Protein AF-A0A354M9E1-F1 (afdb_monomer)

Solven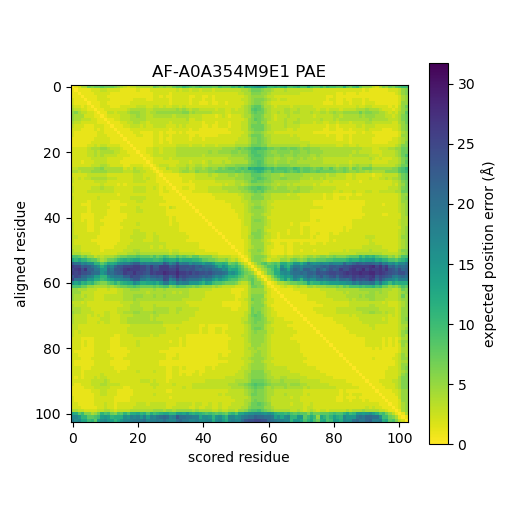t-accessible surface area (backbone atoms only — not comparable to full-atom values): 6029 Å² total; per-residue (Å²): 96,33,38,38,38,34,38,91,37,77,88,74,16,32,75,42,43,22,43,72,89,68,47,80,44,96,74,49,67,84,57,76,68,32,66,65,53,50,51,45,30,51,54,43,15,52,59,54,37,67,21,50,49,80,62,97,69,96,56,76,80,41,75,40,68,68,54,40,62,69,46,40,66,60,44,50,57,41,51,53,49,47,53,52,51,51,60,74,67,56,85,74,59,55,48,82,47,78,68,61,80,85,132

Foldseek 3Di:
DKEWEADLDAPQFGTWIADPVGDTDPDDPLQVVDPLNVVLRVVLNVQSNVQWDDDPPDDDIDGNPVSCVVCVVVSVVSVVVNVVVCVVSCPPPYDYHYPDDDD

Radius of gyration: 14.75 Å; Cα contacts (8 Å, |Δi|>4): 134; chains: 1; bounding box: 37×30×42 Å

Secondary structure (DSSP, 8-state):
-EEEEE---TTT-SEEEE-TTS-B-S--HHHHT-HHHHHHHHHHHHHHHTTEE--SSS---EE-HHHHHHHHHHHHHHHHHHHHHHHHH--SSEEEEE-S---

pLDDT: mean 92.42, std 9.47, range [57.59, 98.56]

Nearest PDB structures (foldseek):
  7m5f-assembly1_A  TM=6.790E-01  e=5.363E-02  Serratia marcescens

Structure (mmCIF, N/CA/C/O backbone):
data_AF-A0A354M9E1-F1
#
_entry.id   AF-A0A354M9E1-F1
#
loop_
_atom_site.group_PDB
_atom_site.id
_atom_site.type_symbol
_atom_site.label_atom_id
_atom_site.label_alt_id
_atom_site.label_comp_id
_atom_site.label_asym_id
_atom_site.label_entity_id
_atom_site.label_seq_id
_atom_site.pdbx_PDB_ins_code
_atom_site.Cartn_x
_atom_site.Cartn_y
_atom_site.Cartn_z
_atom_site.occupancy
_atom_site.B_iso_or_equiv
_atom_site.auth_seq_id
_atom_site.auth_comp_id
_atom_site.auth_asym_id
_atom_site.auth_atom_id
_atom_site.pdbx_PDB_model_num
ATOM 1 N N . MET A 1 1 ? 18.682 -4.281 -6.317 1.00 91.44 1 MET A N 1
ATOM 2 C CA . MET A 1 1 ? 17.270 -4.650 -6.599 1.00 91.44 1 MET A CA 1
ATOM 3 C C . MET A 1 1 ? 16.417 -4.066 -5.492 1.00 91.44 1 MET A C 1
ATOM 5 O O . MET A 1 1 ? 16.776 -4.253 -4.336 1.00 91.44 1 MET A O 1
ATOM 9 N N . TYR A 1 2 ? 15.339 -3.359 -5.821 1.00 97.50 2 TYR A N 1
ATOM 10 C CA . TYR A 1 2 ? 14.467 -2.754 -4.813 1.00 97.50 2 TYR A CA 1
ATOM 11 C C . TYR A 1 2 ? 13.515 -3.790 -4.196 1.00 97.50 2 TYR A C 1
ATOM 13 O O . TYR A 1 2 ? 13.208 -4.821 -4.793 1.00 97.50 2 TYR A O 1
ATOM 21 N N . THR A 1 3 ? 13.033 -3.518 -2.987 1.00 98.19 3 THR A N 1
ATOM 22 C CA . THR A 1 3 ? 11.969 -4.287 -2.335 1.00 98.19 3 THR A CA 1
ATOM 23 C C . THR A 1 3 ? 10.800 -3.366 -2.031 1.00 98.19 3 THR A C 1
ATOM 25 O O . THR A 1 3 ? 10.951 -2.406 -1.279 1.00 98.19 3 THR A O 1
ATOM 28 N N . ILE A 1 4 ? 9.624 -3.699 -2.550 1.00 97.88 4 ILE A N 1
ATOM 29 C CA . ILE A 1 4 ? 8.368 -3.055 -2.181 1.00 97.88 4 ILE A CA 1
ATOM 30 C C . ILE A 1 4 ? 7.731 -3.871 -1.065 1.00 97.88 4 ILE A C 1
ATOM 32 O O . ILE A 1 4 ? 7.428 -5.050 -1.243 1.00 97.88 4 ILE A O 1
ATOM 36 N N . LYS A 1 5 ? 7.549 -3.263 0.104 1.00 97.44 5 LYS A N 1
ATOM 37 C CA . LYS A 1 5 ? 6.833 -3.869 1.226 1.00 97.44 5 LYS A CA 1
ATOM 38 C C . LYS A 1 5 ? 5.433 -3.280 1.298 1.00 97.44 5 LYS A C 1
ATOM 40 O O . LYS A 1 5 ? 5.302 -2.061 1.318 1.00 97.44 5 LYS A O 1
ATOM 45 N N . LEU A 1 6 ? 4.425 -4.146 1.368 1.00 97.44 6 LEU A N 1
ATOM 46 C CA . LEU A 1 6 ? 3.043 -3.756 1.643 1.00 97.44 6 LEU A CA 1
ATOM 47 C C . LEU A 1 6 ? 2.749 -3.976 3.125 1.00 97.44 6 LEU A C 1
ATOM 49 O O . LEU A 1 6 ? 2.870 -5.103 3.610 1.00 97.44 6 LEU A O 1
ATOM 53 N N . MET A 1 7 ? 2.427 -2.908 3.851 1.00 95.31 7 MET A N 1
ATOM 54 C CA . MET A 1 7 ? 2.206 -2.916 5.303 1.00 95.31 7 MET A CA 1
ATOM 55 C C . MET A 1 7 ? 1.094 -1.930 5.649 1.00 95.31 7 MET A C 1
ATOM 57 O O . MET A 1 7 ? 1.074 -0.846 5.091 1.00 95.31 7 MET A O 1
ATOM 61 N N . ASN A 1 8 ? 0.197 -2.252 6.580 1.00 90.88 8 ASN A N 1
ATOM 62 C CA . ASN A 1 8 ? -0.736 -1.239 7.074 1.00 90.88 8 ASN A CA 1
ATOM 63 C C . ASN A 1 8 ? 0.050 -0.159 7.821 1.00 90.88 8 ASN A C 1
ATOM 65 O O . ASN A 1 8 ? 0.754 -0.468 8.785 1.00 90.88 8 ASN A O 1
ATOM 69 N N . GLU A 1 9 ? -0.049 1.085 7.366 1.00 89.81 9 GLU A N 1
ATOM 70 C CA . GLU A 1 9 ? 0.745 2.184 7.897 1.00 89.81 9 GLU A CA 1
ATOM 71 C C . GLU A 1 9 ? -0.073 3.472 7.933 1.00 89.81 9 GLU A C 1
ATOM 73 O O . GLU A 1 9 ? -0.814 3.777 6.997 1.00 89.81 9 GLU A O 1
ATOM 78 N N . PHE A 1 10 ? 0.033 4.166 9.065 1.00 89.38 10 PHE A N 1
ATOM 79 C CA . PHE A 1 10 ? -0.699 5.386 9.356 1.00 89.38 10 PHE A CA 1
ATOM 80 C C . PHE A 1 10 ? 0.037 6.602 8.774 1.00 89.38 10 PHE A C 1
ATOM 82 O O . PHE A 1 10 ? 1.187 6.829 9.131 1.00 89.38 10 PHE A O 1
ATOM 89 N N . LEU A 1 11 ? -0.648 7.435 7.981 1.00 90.31 11 LEU A N 1
ATOM 90 C CA . LEU A 1 11 ? -0.159 8.637 7.268 1.00 90.31 11 LEU A CA 1
ATOM 91 C C . LEU A 1 11 ? 0.532 8.421 5.919 1.00 90.31 11 LEU A C 1
ATOM 93 O O . LEU A 1 11 ? 0.404 9.300 5.061 1.00 90.31 11 LEU A O 1
ATOM 97 N N . HIS A 1 12 ? 1.282 7.339 5.702 1.00 92.19 12 HIS A N 1
ATOM 98 C CA . HIS A 1 12 ? 2.037 7.154 4.451 1.00 92.19 12 HIS A CA 1
ATOM 99 C C . HIS A 1 12 ? 1.403 6.140 3.496 1.00 92.19 12 HIS A C 1
ATOM 101 O O . HIS A 1 12 ? 1.688 6.167 2.293 1.00 92.19 12 HIS A O 1
ATOM 107 N N . GLY A 1 13 ? 0.493 5.308 4.000 1.00 95.44 13 GLY A N 1
ATOM 108 C CA . GLY A 1 13 ? -0.171 4.278 3.215 1.00 95.44 13 GLY A CA 1
ATOM 109 C C . GLY A 1 13 ? 0.686 3.026 3.023 1.00 95.44 13 GLY A C 1
ATOM 110 O O . GLY A 1 13 ? 1.793 2.911 3.563 1.00 95.44 13 GLY A O 1
ATOM 111 N N . PRO A 1 14 ? 0.159 2.035 2.286 1.00 96.81 14 PRO A N 1
ATOM 112 C CA . PRO A 1 14 ? 0.724 0.699 2.321 1.00 96.81 14 PRO A CA 1
ATOM 113 C C . PRO A 1 14 ? 2.019 0.487 1.541 1.00 96.81 14 PRO A C 1
ATOM 115 O O . PRO A 1 14 ? 2.701 -0.498 1.817 1.00 96.81 14 PRO A O 1
ATOM 118 N N . ILE A 1 15 ? 2.377 1.340 0.579 1.00 97.56 15 ILE A N 1
ATOM 119 C CA . ILE A 1 15 ? 3.507 1.091 -0.327 1.00 97.56 15 ILE A CA 1
ATOM 120 C C . ILE A 1 15 ? 4.813 1.665 0.239 1.00 97.56 15 ILE A C 1
ATOM 122 O O . ILE A 1 15 ? 5.019 2.876 0.263 1.00 97.56 15 ILE A O 1
ATOM 126 N N . TRP A 1 16 ? 5.749 0.787 0.611 1.00 97.12 16 TRP A N 1
ATOM 127 C CA . TRP A 1 16 ? 7.080 1.176 1.088 1.00 97.12 16 TRP A CA 1
ATOM 128 C C . TRP A 1 16 ? 8.192 0.644 0.190 1.00 97.12 16 TRP A C 1
ATOM 130 O O . TRP A 1 16 ? 8.356 -0.567 0.050 1.00 97.12 16 TRP A O 1
ATOM 140 N N . VAL A 1 17 ? 9.008 1.543 -0.364 1.00 97.56 17 VAL A N 1
ATOM 141 C CA . VAL A 1 17 ? 10.131 1.186 -1.242 1.00 97.56 17 VAL A CA 1
ATOM 142 C C . VAL A 1 17 ? 11.443 1.176 -0.462 1.00 97.56 17 VAL A C 1
ATOM 144 O O . VAL A 1 17 ? 11.822 2.171 0.156 1.00 97.56 17 VAL A O 1
ATOM 147 N N . TYR A 1 18 ? 12.157 0.055 -0.526 1.00 97.62 18 TYR A N 1
ATOM 148 C CA . TYR A 1 18 ? 13.485 -0.138 0.050 1.00 97.62 18 TYR A CA 1
ATOM 149 C C . TYR A 1 18 ? 14.500 -0.428 -1.051 1.00 97.62 18 TYR A C 1
ATOM 151 O O . TYR A 1 18 ? 14.187 -1.160 -1.991 1.00 97.62 18 TYR A O 1
ATOM 159 N N . ASP A 1 19 ? 15.709 0.108 -0.934 1.00 96.50 19 ASP A N 1
ATOM 160 C CA . ASP A 1 19 ? 16.828 -0.323 -1.774 1.00 96.50 19 ASP A CA 1
ATOM 161 C C . ASP A 1 19 ? 17.438 -1.654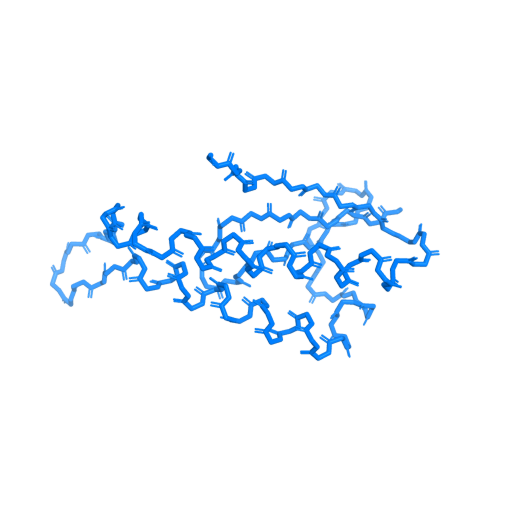 -1.299 1.00 96.50 19 ASP A C 1
ATOM 163 O O . ASP A 1 19 ? 16.919 -2.324 -0.401 1.00 96.50 19 ASP A O 1
ATOM 167 N N . ASP A 1 20 ? 18.526 -2.063 -1.944 1.00 93.88 20 ASP A N 1
ATOM 168 C CA . ASP A 1 20 ? 19.257 -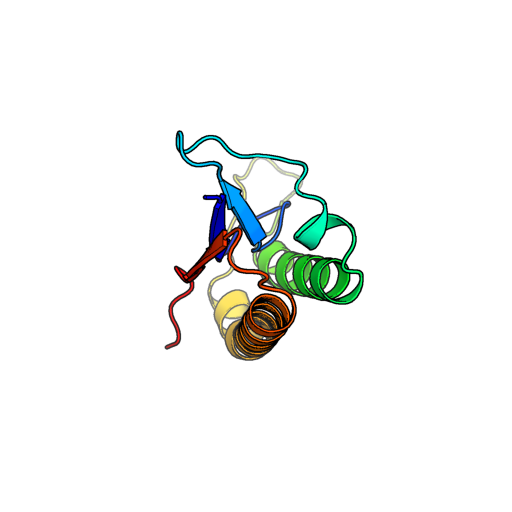3.294 -1.649 1.00 93.88 20 ASP A CA 1
ATOM 169 C C . ASP A 1 20 ? 20.038 -3.257 -0.330 1.00 93.88 20 ASP A C 1
ATOM 171 O O . ASP A 1 20 ? 20.267 -4.308 0.269 1.00 93.88 20 ASP A O 1
ATOM 175 N N . GLU A 1 21 ? 20.381 -2.068 0.162 1.00 95.38 21 GLU A N 1
ATOM 176 C CA . GLU A 1 21 ? 20.963 -1.856 1.490 1.00 95.38 21 GLU A CA 1
ATOM 177 C C . GLU A 1 21 ? 19.903 -1.871 2.611 1.00 95.38 21 GLU A C 1
ATOM 179 O O . GLU A 1 21 ? 20.239 -1.919 3.796 1.00 95.38 21 GLU A O 1
ATOM 184 N N . GLY A 1 22 ? 18.613 -1.877 2.257 1.00 93.38 22 GLY A N 1
ATOM 185 C CA . GLY A 1 22 ? 17.497 -1.898 3.201 1.00 93.38 22 GLY A CA 1
ATOM 186 C C . GLY A 1 22 ? 17.083 -0.516 3.709 1.00 93.38 22 GLY A C 1
ATOM 187 O O . GLY A 1 22 ? 16.356 -0.429 4.703 1.00 93.38 22 GLY A O 1
ATOM 188 N N . PHE A 1 23 ? 17.489 0.562 3.035 1.00 96.19 23 PHE A N 1
ATOM 189 C CA . PHE A 1 23 ? 17.058 1.924 3.333 1.00 96.19 23 PHE A CA 1
ATOM 190 C C . PHE A 1 23 ? 15.784 2.291 2.577 1.00 96.19 23 PHE A C 1
ATOM 192 O O . PHE A 1 23 ? 15.613 1.971 1.401 1.00 96.19 23 PHE A O 1
ATOM 199 N N . ILE A 1 24 ? 14.897 3.033 3.245 1.00 95.50 24 ILE A N 1
ATOM 200 C CA . ILE A 1 24 ? 13.676 3.557 2.629 1.00 95.50 24 ILE A CA 1
ATOM 201 C C . ILE A 1 24 ? 14.048 4.608 1.585 1.00 95.50 24 ILE A C 1
ATOM 203 O O . ILE A 1 24 ? 14.776 5.567 1.867 1.00 95.50 24 ILE A O 1
ATOM 207 N N . ARG A 1 25 ? 13.491 4.470 0.384 1.00 95.25 25 ARG A N 1
ATOM 208 C CA . ARG A 1 25 ? 13.625 5.442 -0.698 1.00 95.25 25 ARG A CA 1
ATOM 209 C C . ARG A 1 25 ? 12.276 6.100 -0.943 1.00 95.25 25 ARG A C 1
ATOM 211 O O . ARG A 1 25 ? 11.325 5.464 -1.365 1.00 95.25 25 ARG A O 1
ATOM 218 N N . ARG A 1 26 ? 12.220 7.408 -0.680 1.00 84.62 26 ARG A N 1
ATOM 219 C CA . ARG A 1 26 ? 11.022 8.242 -0.895 1.00 84.62 26 ARG A CA 1
ATOM 220 C C . ARG A 1 26 ? 10.726 8.517 -2.364 1.00 84.62 26 ARG A C 1
ATOM 222 O O . ARG A 1 26 ? 9.707 9.125 -2.652 1.00 84.62 26 ARG A O 1
ATOM 229 N N . LYS A 1 27 ? 11.677 8.195 -3.245 1.00 88.62 27 LYS A N 1
ATOM 230 C CA . LYS A 1 27 ? 11.506 8.324 -4.681 1.00 88.62 27 LYS A CA 1
ATOM 231 C C . LYS A 1 27 ? 11.988 7.071 -5.388 1.00 88.62 27 LYS A C 1
ATOM 233 O O . LYS A 1 27 ? 13.157 6.706 -5.261 1.00 88.62 27 LYS A O 1
ATOM 238 N N . PHE A 1 28 ? 11.097 6.467 -6.149 1.00 94.62 28 PHE A N 1
ATOM 239 C CA . PHE A 1 28 ? 11.358 5.426 -7.115 1.00 94.62 28 PHE A CA 1
ATOM 240 C C . PHE A 1 28 ? 10.403 5.614 -8.296 1.00 94.62 28 PHE A C 1
ATOM 242 O O . PHE A 1 28 ? 9.205 5.368 -8.188 1.00 94.62 28 PHE A O 1
ATOM 249 N N . ALA A 1 29 ? 10.950 6.072 -9.426 1.00 94.75 29 ALA A N 1
ATOM 250 C CA . ALA A 1 29 ? 10.169 6.614 -10.538 1.00 94.75 29 ALA A CA 1
ATOM 251 C C . ALA A 1 29 ? 9.063 5.674 -11.041 1.00 94.75 29 ALA A C 1
ATOM 253 O O . ALA A 1 29 ? 7.976 6.146 -11.351 1.00 94.75 29 ALA A O 1
ATOM 254 N N . LEU A 1 30 ? 9.316 4.364 -11.081 1.00 94.88 30 LEU A N 1
ATOM 255 C CA . LEU A 1 30 ? 8.348 3.365 -11.543 1.00 94.88 30 LEU A CA 1
ATOM 256 C C . LEU A 1 30 ? 7.085 3.302 -10.666 1.00 94.88 30 LEU A C 1
ATOM 258 O O . LEU A 1 30 ? 6.016 2.989 -11.166 1.00 94.88 30 LEU A O 1
ATOM 262 N N . ILE A 1 31 ? 7.201 3.645 -9.381 1.00 95.56 31 ILE A N 1
ATOM 263 C CA . ILE A 1 31 ? 6.084 3.701 -8.429 1.00 95.56 31 ILE A CA 1
ATOM 264 C C . ILE A 1 31 ? 5.513 5.114 -8.346 1.00 95.56 31 ILE A C 1
ATOM 266 O O . ILE A 1 31 ? 4.306 5.296 -8.447 1.00 95.56 31 ILE A O 1
ATOM 270 N N . ASP A 1 32 ? 6.367 6.131 -8.219 1.00 94.06 32 ASP A N 1
ATOM 271 C CA . ASP A 1 32 ? 5.899 7.508 -8.022 1.00 94.06 32 ASP A CA 1
ATOM 272 C C . ASP A 1 32 ? 5.288 8.135 -9.275 1.00 94.06 32 ASP A C 1
ATOM 274 O O . ASP A 1 32 ? 4.649 9.171 -9.164 1.00 94.06 32 ASP A O 1
ATOM 278 N N . SER A 1 33 ? 5.528 7.596 -10.471 1.00 95.56 33 SER A N 1
ATOM 279 C CA . SER A 1 33 ? 4.892 8.095 -11.701 1.00 95.56 33 SER A CA 1
ATOM 280 C C . SER A 1 33 ? 3.599 7.362 -12.053 1.00 95.56 33 SER A C 1
ATOM 282 O O . SER A 1 33 ? 2.912 7.763 -12.989 1.00 95.56 33 SER A O 1
ATOM 284 N N . ASP A 1 34 ? 3.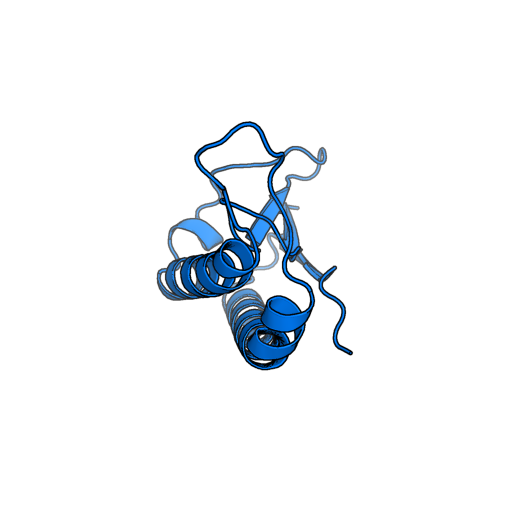250 6.313 -11.305 1.00 97.94 34 ASP A N 1
ATOM 285 C CA . ASP A 1 34 ? 2.073 5.500 -11.568 1.00 97.94 34 ASP A CA 1
ATOM 286 C C . ASP A 1 34 ? 0.852 6.065 -10.826 1.00 97.94 34 ASP A C 1
ATOM 288 O O . ASP A 1 34 ? 0.685 5.885 -9.619 1.00 97.94 34 ASP A O 1
ATOM 292 N N . GLU A 1 35 ? 0.000 6.790 -11.555 1.00 98.00 35 GLU A N 1
ATOM 293 C CA . GLU A 1 35 ? -1.184 7.461 -10.996 1.00 98.00 35 GLU A CA 1
ATOM 294 C C . GLU A 1 35 ? -2.178 6.481 -10.348 1.00 98.00 35 GLU A C 1
ATOM 296 O O . GLU A 1 35 ? -2.845 6.822 -9.366 1.00 98.00 35 GLU A O 1
ATOM 301 N N . GLU A 1 36 ? -2.263 5.252 -10.865 1.00 98.31 36 GLU A N 1
ATOM 302 C CA . GLU A 1 36 ? -3.134 4.211 -10.322 1.00 98.31 36 GLU A CA 1
ATOM 303 C C . GLU A 1 36 ? -2.623 3.753 -8.949 1.00 98.31 36 GLU A C 1
ATOM 305 O O . GLU A 1 36 ? -3.393 3.725 -7.988 1.00 98.31 36 GLU A O 1
ATOM 310 N N . LEU A 1 37 ? -1.318 3.492 -8.810 1.00 98.12 37 LEU A N 1
ATOM 311 C CA . LEU A 1 37 ? -0.710 3.187 -7.512 1.00 98.12 37 LEU A CA 1
ATOM 312 C C . LEU A 1 37 ? -0.823 4.340 -6.521 1.00 98.12 37 LEU A C 1
ATOM 314 O O . LEU A 1 37 ? -1.113 4.084 -5.354 1.00 98.12 37 LEU A O 1
ATOM 318 N N . GLN A 1 38 ? -0.624 5.590 -6.950 1.00 97.56 38 GLN A N 1
ATOM 319 C CA . GLN A 1 38 ? -0.805 6.745 -6.065 1.00 97.56 38 GLN A CA 1
ATOM 320 C C . GLN A 1 38 ? -2.234 6.815 -5.521 1.00 97.56 38 GLN A C 1
ATOM 322 O O . GLN A 1 38 ? -2.428 6.990 -4.317 1.00 97.56 38 GLN A O 1
ATOM 327 N N . THR A 1 39 ? -3.223 6.634 -6.398 1.00 98.44 39 THR A N 1
ATOM 328 C CA . THR A 1 39 ? -4.642 6.656 -6.028 1.00 98.44 39 THR A CA 1
ATOM 329 C C . THR A 1 39 ? -4.969 5.530 -5.051 1.00 98.44 39 THR A C 1
ATOM 331 O O . THR A 1 39 ? -5.503 5.785 -3.974 1.00 98.44 39 THR A O 1
ATOM 334 N N . LEU A 1 40 ? -4.580 4.293 -5.371 1.00 98.38 40 LEU A N 1
ATOM 335 C CA . LEU A 1 40 ? -4.822 3.135 -4.506 1.00 98.38 40 LEU A CA 1
ATOM 336 C C . LEU A 1 40 ? -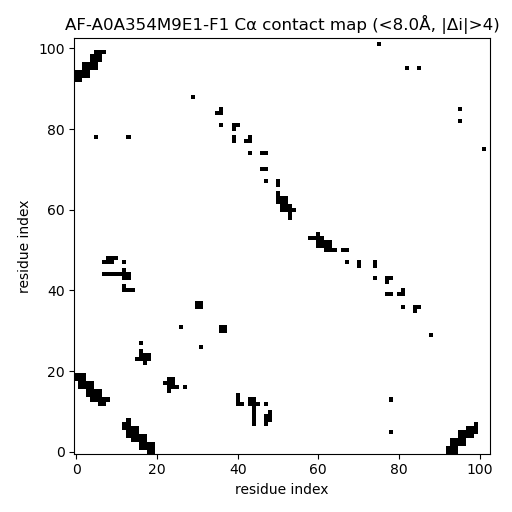4.092 3.253 -3.156 1.00 98.38 40 LEU A C 1
ATOM 338 O O . LEU A 1 40 ? -4.637 2.856 -2.125 1.00 98.38 40 LEU A O 1
ATOM 342 N N . ASN A 1 41 ? -2.874 3.806 -3.138 1.00 97.50 41 ASN A N 1
ATOM 343 C CA . ASN A 1 41 ? -2.118 4.030 -1.907 1.00 97.50 41 ASN A CA 1
ATOM 344 C C . ASN A 1 41 ? -2.820 5.047 -0.998 1.00 97.50 41 ASN A C 1
ATOM 346 O O . ASN A 1 41 ? -2.921 4.812 0.205 1.00 97.50 41 ASN A O 1
ATOM 350 N N . GLU A 1 42 ? -3.343 6.140 -1.562 1.00 97.75 42 GLU A N 1
ATOM 351 C CA . GLU A 1 42 ? -4.105 7.140 -0.808 1.00 97.75 42 GLU A CA 1
ATOM 352 C C . GLU A 1 42 ? -5.457 6.590 -0.323 1.00 97.75 42 GLU A C 1
ATOM 354 O O . GLU A 1 42 ? -5.818 6.818 0.828 1.00 97.75 42 GLU A O 1
ATOM 359 N N . GLU A 1 43 ? -6.180 5.807 -1.129 1.00 97.75 43 GLU A N 1
ATOM 360 C CA . GLU A 1 43 ? -7.430 5.161 -0.698 1.00 97.75 43 GLU A CA 1
ATOM 361 C C . GLU A 1 43 ? -7.203 4.189 0.472 1.00 97.75 43 GLU A C 1
ATOM 363 O O . GLU A 1 43 ? -7.916 4.231 1.480 1.00 97.75 43 GLU A O 1
ATOM 368 N N . ALA A 1 44 ? -6.186 3.325 0.371 1.00 96.81 44 ALA A N 1
ATOM 369 C CA . ALA A 1 44 ? -5.834 2.393 1.441 1.00 96.81 44 ALA A CA 1
ATOM 370 C C . ALA A 1 44 ? -5.384 3.126 2.711 1.00 96.81 44 ALA A C 1
ATOM 372 O O . ALA A 1 44 ? -5.793 2.750 3.813 1.00 96.81 44 ALA A O 1
ATOM 373 N N . LYS A 1 45 ? -4.581 4.186 2.553 1.00 96.81 45 LYS A N 1
ATOM 374 C CA . LYS A 1 45 ? -4.179 5.075 3.644 1.00 96.81 45 LYS A CA 1
ATOM 375 C C . LYS A 1 45 ? -5.401 5.667 4.332 1.00 96.81 45 LYS A C 1
ATOM 377 O O . LYS A 1 45 ? -5.527 5.518 5.534 1.00 96.81 45 LYS A O 1
ATOM 382 N N . GLN A 1 46 ? -6.330 6.280 3.600 1.00 96.81 46 GLN A N 1
ATOM 383 C CA . GLN A 1 46 ? -7.510 6.913 4.195 1.00 96.81 46 GLN A CA 1
ATOM 384 C C . GLN A 1 46 ? -8.367 5.921 4.988 1.00 96.81 46 GLN A C 1
ATOM 386 O O . GLN A 1 46 ? -8.833 6.246 6.082 1.00 96.81 46 GLN A O 1
ATOM 391 N N . LEU A 1 47 ? -8.549 4.697 4.483 1.00 95.69 47 LEU A N 1
ATOM 392 C CA . LEU A 1 47 ? -9.271 3.652 5.210 1.00 95.69 47 LEU A CA 1
ATOM 393 C C . LEU A 1 47 ? -8.565 3.261 6.508 1.00 95.69 47 LEU A C 1
ATOM 395 O O . LEU A 1 47 ? -9.221 3.174 7.551 1.00 95.69 47 LEU A O 1
ATOM 399 N N . TYR A 1 48 ? -7.249 3.048 6.457 1.00 95.50 48 TYR A N 1
ATOM 400 C CA . TYR A 1 48 ? -6.478 2.676 7.638 1.00 95.50 48 TYR A CA 1
ATOM 401 C C . TYR A 1 48 ? -6.369 3.831 8.641 1.00 95.50 48 TYR A C 1
ATOM 403 O O . TYR A 1 48 ? -6.645 3.638 9.822 1.00 95.50 48 TYR A O 1
ATOM 411 N N . ASP A 1 49 ? -6.091 5.045 8.169 1.00 95.12 49 ASP A N 1
ATOM 412 C CA . ASP A 1 49 ? -6.040 6.274 8.963 1.00 95.12 49 ASP A CA 1
ATOM 413 C C . ASP A 1 49 ? -7.367 6.540 9.668 1.00 95.12 49 ASP A C 1
ATOM 415 O O . ASP A 1 49 ? -7.382 6.944 10.827 1.00 95.12 49 ASP A O 1
ATOM 419 N N . SER A 1 50 ? -8.495 6.235 9.018 1.00 94.81 50 SER A N 1
ATOM 420 C CA . SER A 1 50 ? -9.814 6.385 9.634 1.00 94.81 50 SER A CA 1
ATOM 421 C C . SER A 1 50 ? -10.035 5.471 10.843 1.00 94.81 50 SER A C 1
ATOM 423 O O . SER A 1 50 ? -10.953 5.732 11.623 1.00 94.81 50 SER A O 1
ATOM 425 N N . CYS A 1 51 ? -9.230 4.415 11.002 1.00 94.38 51 CYS A N 1
ATOM 426 C CA . CYS A 1 51 ? -9.260 3.533 12.169 1.00 94.38 51 CYS A CA 1
ATOM 427 C C . CYS A 1 51 ? -8.558 4.159 13.380 1.00 94.38 51 CYS A C 1
ATOM 429 O O . CYS A 1 51 ? -8.592 3.575 14.457 1.00 94.38 51 CYS A O 1
ATOM 431 N N . TYR A 1 52 ? -7.932 5.325 13.229 1.00 92.31 52 TYR A N 1
ATOM 432 C CA . TYR A 1 52 ? -7.347 6.073 14.329 1.00 92.31 52 TYR A CA 1
ATOM 433 C C . TYR A 1 52 ? -8.214 7.283 14.675 1.00 92.31 52 TYR A C 1
ATOM 435 O O . TYR A 1 52 ? -8.677 8.016 13.801 1.00 92.31 52 TYR A O 1
ATOM 443 N N . SER A 1 53 ? -8.419 7.503 15.970 1.00 87.88 53 SER A N 1
ATOM 444 C CA . SER A 1 53 ? -9.081 8.693 16.502 1.00 87.88 53 SER A CA 1
ATOM 445 C C . SER A 1 53 ? -8.116 9.493 17.372 1.00 87.88 53 SER A C 1
ATOM 447 O O . SER A 1 53 ? -7.403 8.925 18.206 1.00 87.88 53 SER A O 1
ATOM 449 N N . PHE A 1 54 ? -8.136 10.812 17.191 1.00 82.31 54 PHE A N 1
ATOM 450 C CA . PHE A 1 54 ? -7.390 11.778 17.990 1.00 82.31 54 PHE A CA 1
ATOM 451 C C . PHE A 1 54 ? -8.407 12.632 18.742 1.00 82.31 54 PHE A C 1
ATOM 453 O O . PHE A 1 54 ? -9.134 13.396 18.112 1.00 82.31 54 PHE A O 1
ATOM 460 N N . ASP A 1 55 ? -8.479 12.481 20.061 1.00 69.62 55 ASP A N 1
ATOM 461 C CA . ASP A 1 55 ? -9.262 13.392 20.893 1.00 69.62 55 ASP A CA 1
ATOM 462 C C . ASP A 1 55 ? -8.387 14.600 21.258 1.00 69.62 55 ASP A C 1
ATOM 464 O O . ASP A 1 55 ? -7.254 14.446 21.713 1.00 69.62 55 ASP A O 1
ATOM 468 N N . ASP A 1 56 ? -8.923 15.816 21.102 1.00 61.31 56 ASP A N 1
ATOM 469 C CA . ASP A 1 56 ? -8.241 17.092 21.404 1.00 61.31 56 ASP A CA 1
ATOM 470 C C . ASP A 1 56 ? -7.882 17.271 22.902 1.00 61.31 56 ASP A C 1
ATOM 472 O O . ASP A 1 56 ? -7.308 18.286 23.304 1.00 61.31 56 ASP A O 1
ATOM 476 N N . GLY A 1 57 ? -8.223 16.301 23.756 1.00 60.62 57 GLY A N 1
ATOM 477 C CA . GLY A 1 57 ? -7.995 16.326 25.196 1.00 60.62 57 GLY A CA 1
ATOM 478 C C . GLY A 1 57 ? -7.090 15.194 25.671 1.00 60.62 57 GLY A C 1
ATOM 479 O O . GLY A 1 57 ? -7.588 14.143 26.036 1.00 60.62 57 GLY A O 1
ATOM 480 N N . ASN A 1 58 ? -5.779 15.440 25.753 1.00 62.06 58 ASN A N 1
ATOM 481 C CA . ASN A 1 58 ? -4.783 14.704 26.558 1.00 62.06 58 ASN A CA 1
ATOM 482 C C . ASN A 1 58 ? -4.687 13.158 26.461 1.00 62.06 58 ASN A C 1
ATOM 484 O O . ASN A 1 58 ? -3.841 12.589 27.155 1.00 62.06 58 ASN A O 1
ATOM 488 N N . GLU A 1 59 ? -5.470 12.465 25.632 1.00 58.75 59 GLU A N 1
ATOM 489 C CA . GLU A 1 59 ? -5.357 11.018 25.425 1.00 58.75 59 GLU A CA 1
ATOM 490 C C . GLU A 1 59 ? -4.477 10.670 24.217 1.00 58.75 59 GLU A C 1
ATOM 492 O O . GLU A 1 59 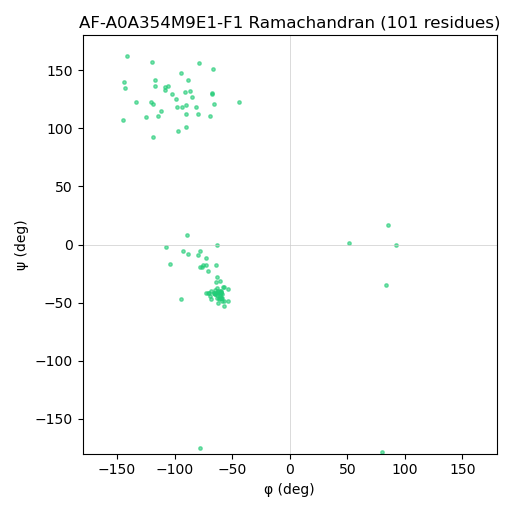? -4.387 11.397 23.227 1.00 58.75 59 GLU A O 1
ATOM 497 N N . ALA A 1 60 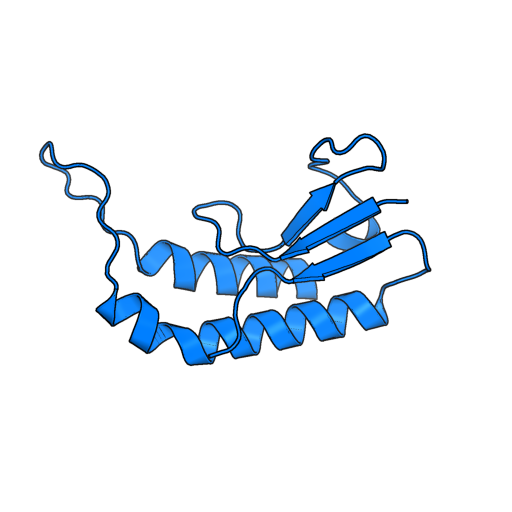? -3.779 9.537 24.324 1.00 70.94 60 ALA A N 1
ATOM 498 C CA . ALA A 1 60 ? -2.966 9.002 23.242 1.00 70.94 60 ALA A CA 1
ATOM 499 C C . ALA A 1 60 ? -3.849 8.550 22.066 1.00 70.94 60 ALA A C 1
ATOM 501 O O . ALA A 1 60 ? -4.980 8.111 22.258 1.00 70.94 60 ALA A O 1
ATOM 502 N N . CYS A 1 61 ? -3.291 8.611 20.853 1.00 82.62 61 CYS A N 1
ATOM 503 C CA . CYS A 1 61 ? -3.891 8.072 19.632 1.00 82.62 61 CYS A CA 1
ATOM 504 C C . CYS A 1 61 ? -4.486 6.671 19.871 1.00 82.62 61 CYS A C 1
ATOM 506 O O . CYS A 1 61 ? -3.772 5.759 20.304 1.00 82.62 61 CYS A O 1
ATOM 508 N N . LYS A 1 62 ? -5.787 6.504 19.598 1.00 88.44 62 LYS A N 1
ATOM 509 C CA . LYS A 1 62 ? -6.519 5.251 19.822 1.00 88.44 62 LYS A CA 1
ATOM 510 C C . LYS A 1 62 ? -6.851 4.581 18.495 1.00 88.44 62 LYS A C 1
ATOM 512 O O . LYS A 1 62 ? -7.360 5.227 17.585 1.00 88.44 62 LYS A O 1
ATOM 517 N N . PHE A 1 63 ? -6.593 3.277 18.419 1.00 91.25 63 PHE A N 1
ATOM 518 C CA . PHE A 1 63 ? -6.991 2.436 17.293 1.00 91.25 63 PHE A CA 1
ATOM 519 C C . PHE A 1 63 ? -8.371 1.809 17.540 1.00 91.25 63 PHE A C 1
ATOM 521 O O . PHE A 1 63 ? -8.621 1.241 18.605 1.00 91.25 63 PHE A O 1
ATOM 528 N N . ASP A 1 64 ? -9.258 1.907 16.556 1.00 93.38 64 ASP A N 1
ATOM 529 C CA . ASP A 1 64 ? -10.606 1.343 16.544 1.00 93.38 64 ASP A CA 1
ATOM 530 C C . ASP A 1 64 ? -10.607 -0.004 15.804 1.00 93.38 64 ASP A C 1
ATOM 532 O O . ASP A 1 64 ? -10.669 -0.077 14.573 1.00 93.38 64 ASP A O 1
ATOM 536 N N . GLU A 1 65 ? -10.533 -1.093 16.573 1.00 92.81 65 GLU A N 1
ATOM 537 C CA . GLU A 1 65 ? -10.539 -2.457 16.033 1.00 92.81 65 GLU A CA 1
ATOM 538 C C . GLU A 1 65 ? -11.845 -2.819 15.313 1.00 92.81 65 GLU A C 1
ATOM 540 O O . GLU A 1 65 ? -11.819 -3.593 14.355 1.00 92.81 65 GLU A O 1
ATOM 545 N N . GLU A 1 66 ? -12.988 -2.286 15.751 1.00 94.19 66 GLU A N 1
ATOM 546 C CA . GLU A 1 66 ? -14.281 -2.591 15.133 1.00 94.19 66 GLU A CA 1
ATOM 547 C C . GLU A 1 66 ? -14.400 -1.899 13.779 1.00 94.19 66 GLU A C 1
ATOM 549 O O . GLU A 1 66 ? -14.805 -2.522 12.794 1.00 94.19 66 GLU A O 1
ATOM 554 N N . LYS A 1 67 ? -13.954 -0.644 13.690 1.00 94.69 67 LYS A N 1
ATOM 555 C CA . LYS A 1 67 ? -13.859 0.064 12.413 1.00 94.69 67 LYS A CA 1
ATOM 556 C C . LYS A 1 67 ? -12.847 -0.584 11.475 1.00 94.69 67 LYS A C 1
ATOM 558 O O . LYS A 1 67 ? -13.135 -0.730 10.289 1.00 94.69 67 LYS A O 1
ATOM 563 N N . TYR A 1 68 ? -11.715 -1.060 11.995 1.00 93.44 68 TYR A N 1
ATOM 564 C CA . TYR A 1 68 ? -10.766 -1.832 11.195 1.00 93.44 68 TYR A CA 1
ATOM 565 C C . TYR A 1 68 ? -11.411 -3.092 10.608 1.00 93.44 68 TYR A C 1
ATOM 567 O O . TYR A 1 68 ? -11.292 -3.322 9.408 1.00 93.44 68 TYR A O 1
ATOM 575 N N . LYS A 1 69 ? -12.162 -3.872 11.400 1.00 93.25 69 LYS A N 1
ATOM 576 C CA . LYS A 1 69 ? -12.900 -5.051 10.902 1.00 93.25 69 LYS A CA 1
ATOM 577 C C . LYS A 1 69 ? -13.925 -4.688 9.825 1.00 93.25 69 LYS A C 1
ATOM 579 O O . LYS A 1 69 ? -14.051 -5.416 8.844 1.00 93.25 69 LYS A O 1
ATOM 584 N N . GLN A 1 70 ? -14.638 -3.572 9.984 1.00 95.00 70 GLN A N 1
ATOM 585 C CA . GLN A 1 70 ? -15.609 -3.090 8.993 1.00 95.00 70 GLN A CA 1
ATOM 586 C C . GLN A 1 70 ? -14.933 -2.682 7.677 1.00 95.00 70 GLN A C 1
ATOM 588 O O . GLN A 1 70 ? -15.416 -3.028 6.600 1.00 95.00 70 GLN A O 1
ATOM 593 N N . ASN A 1 71 ? -13.789 -2.000 7.764 1.00 94.50 71 ASN A N 1
ATOM 594 C CA . ASN A 1 71 ? -13.022 -1.542 6.606 1.00 94.50 71 ASN A CA 1
ATOM 595 C C . ASN A 1 71 ? -12.196 -2.660 5.951 1.00 94.50 71 ASN A C 1
ATOM 597 O O . ASN A 1 71 ? -11.795 -2.530 4.794 1.00 94.50 71 ASN A O 1
ATOM 601 N N . TYR A 1 72 ? -11.938 -3.754 6.672 1.00 91.81 72 TYR A N 1
ATOM 602 C CA . TYR A 1 72 ? -10.955 -4.772 6.312 1.00 91.81 72 TYR A CA 1
ATOM 603 C C . TYR A 1 72 ? -11.148 -5.337 4.901 1.00 91.81 72 TYR A C 1
ATOM 605 O O . TYR A 1 72 ? -10.209 -5.352 4.109 1.00 91.81 72 TYR A O 1
ATOM 613 N N . THR A 1 73 ? -12.373 -5.732 4.549 1.00 93.62 73 THR A N 1
ATOM 614 C CA . THR A 1 73 ? -12.679 -6.291 3.221 1.00 93.62 73 THR A CA 1
ATOM 615 C C . THR A 1 73 ? -12.337 -5.309 2.098 1.00 93.62 73 THR A C 1
ATOM 617 O O . THR A 1 73 ? -11.754 -5.692 1.084 1.00 93.62 73 THR A O 1
ATOM 620 N N . GLN A 1 74 ? -12.660 -4.026 2.282 1.00 95.88 74 GLN A N 1
ATOM 621 C CA . GLN A 1 74 ? -12.350 -2.992 1.296 1.00 95.88 74 GLN A CA 1
ATOM 622 C C . GLN A 1 74 ? -10.843 -2.728 1.224 1.00 95.88 74 GLN A C 1
ATOM 624 O O . GLN A 1 74 ? -10.299 -2.624 0.125 1.00 95.88 74 GLN A O 1
ATOM 629 N N . MET A 1 75 ? -10.165 -2.671 2.374 1.00 94.56 75 MET A N 1
ATOM 630 C CA . MET A 1 75 ? -8.712 -2.527 2.430 1.00 94.56 75 MET A CA 1
ATOM 631 C C . MET A 1 75 ? -8.019 -3.657 1.667 1.00 94.56 75 MET A C 1
ATOM 633 O O . MET A 1 75 ? -7.188 -3.381 0.808 1.00 94.56 75 MET A O 1
ATOM 637 N N . ILE A 1 76 ? -8.400 -4.915 1.908 1.00 94.81 76 ILE A N 1
ATOM 638 C CA . ILE A 1 76 ? -7.836 -6.073 1.206 1.00 94.81 76 ILE A CA 1
ATOM 639 C C . ILE A 1 76 ? -8.058 -5.989 -0.305 1.00 94.81 76 ILE A C 1
ATOM 641 O O . ILE A 1 76 ? -7.101 -6.146 -1.059 1.00 94.81 76 ILE A O 1
ATOM 645 N N . SER A 1 77 ? -9.269 -5.649 -0.751 1.00 96.19 77 SER A N 1
ATOM 646 C CA . SER A 1 77 ? -9.553 -5.446 -2.178 1.00 96.19 77 SER A CA 1
ATOM 647 C C . SER A 1 77 ? -8.637 -4.381 -2.805 1.00 96.19 77 SER A C 1
ATOM 649 O O . SER A 1 77 ? -8.240 -4.504 -3.962 1.00 96.19 77 SER A O 1
ATOM 651 N N . ILE A 1 78 ? -8.289 -3.314 -2.079 1.00 97.56 78 ILE A N 1
ATOM 652 C CA . ILE A 1 78 ? -7.343 -2.300 -2.573 1.00 97.56 78 ILE A CA 1
ATOM 653 C C . ILE A 1 78 ? -5.914 -2.857 -2.614 1.00 97.56 78 ILE A C 1
ATOM 655 O O . ILE A 1 78 ? -5.214 -2.648 -3.603 1.00 97.56 78 ILE A O 1
ATOM 659 N N . ILE A 1 79 ? -5.486 -3.618 -1.601 1.00 97.06 79 ILE A N 1
ATOM 660 C CA . ILE A 1 79 ? -4.166 -4.271 -1.593 1.00 97.06 79 ILE A CA 1
ATOM 661 C C . ILE A 1 79 ? -4.013 -5.249 -2.767 1.00 97.06 79 ILE A C 1
ATOM 663 O O . ILE A 1 79 ? -2.962 -5.270 -3.403 1.00 97.06 79 ILE A O 1
ATOM 667 N N . GLU A 1 80 ? -5.051 -6.011 -3.110 1.00 96.81 80 GLU A N 1
ATOM 668 C CA . GLU A 1 80 ? -5.048 -6.903 -4.277 1.00 96.81 80 GLU A CA 1
ATOM 669 C C . GLU A 1 80 ? -4.886 -6.133 -5.595 1.00 96.81 80 GLU A C 1
ATOM 671 O O . GLU A 1 80 ? -4.120 -6.548 -6.471 1.00 96.81 80 GLU A O 1
ATOM 676 N N . LYS A 1 81 ? -5.540 -4.971 -5.725 1.00 98.38 81 LYS A N 1
ATOM 677 C CA . LYS A 1 81 ? -5.350 -4.071 -6.874 1.00 98.38 81 LYS A CA 1
ATOM 678 C C . LYS A 1 81 ? -3.932 -3.507 -6.923 1.00 98.38 81 LYS A C 1
ATOM 680 O O . LYS A 1 81 ? -3.326 -3.521 -7.989 1.00 98.38 81 LYS A O 1
ATOM 685 N N . ILE A 1 82 ? -3.371 -3.090 -5.783 1.00 98.38 82 ILE A N 1
ATOM 686 C CA . ILE A 1 82 ? -1.973 -2.637 -5.690 1.00 98.38 82 ILE A CA 1
ATOM 687 C C . ILE A 1 82 ? -1.031 -3.751 -6.145 1.00 98.38 82 ILE A C 1
ATOM 689 O O . ILE A 1 82 ? -0.169 -3.514 -6.983 1.00 98.38 82 ILE A O 1
ATOM 693 N N . MET A 1 83 ? -1.203 -4.977 -5.644 1.00 98.19 83 MET A N 1
ATOM 694 C CA . MET A 1 83 ? -0.379 -6.120 -6.046 1.00 98.19 83 MET A CA 1
ATOM 695 C C . MET A 1 83 ? -0.493 -6.413 -7.544 1.00 98.19 83 MET A C 1
ATOM 697 O O . MET A 1 83 ? 0.525 -6.635 -8.193 1.00 98.19 83 MET A O 1
ATOM 701 N N . THR A 1 84 ? -1.707 -6.363 -8.092 1.00 98.38 84 THR A N 1
ATOM 702 C CA . THR A 1 84 ? -1.952 -6.553 -9.529 1.00 98.38 84 THR A CA 1
ATOM 703 C C . THR A 1 84 ? -1.246 -5.478 -10.349 1.00 98.38 84 THR A C 1
ATOM 705 O O . THR A 1 84 ? -0.559 -5.786 -11.320 1.00 98.38 84 THR A O 1
ATOM 708 N N . ARG A 1 85 ? -1.359 -4.210 -9.940 1.00 98.56 85 ARG A N 1
ATOM 709 C CA . ARG A 1 85 ? -0.710 -3.100 -10.635 1.00 98.56 85 ARG A CA 1
ATOM 710 C C . ARG A 1 85 ? 0.812 -3.191 -10.556 1.00 98.56 85 ARG A C 1
ATOM 712 O O . ARG A 1 85 ? 1.478 -2.987 -11.565 1.00 98.5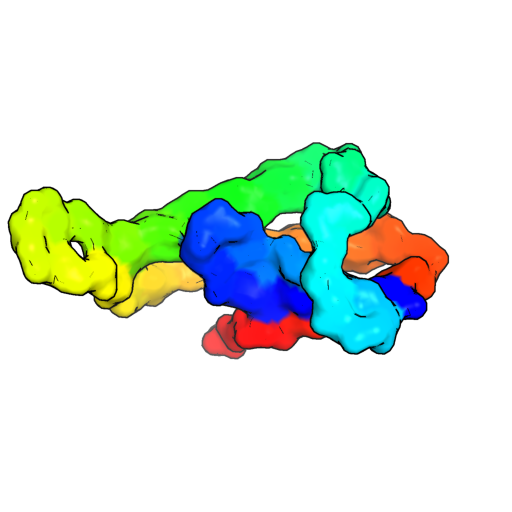6 85 ARG A O 1
ATOM 719 N N . LEU A 1 86 ? 1.351 -3.551 -9.390 1.00 98.38 86 LEU A N 1
ATOM 720 C CA . LEU A 1 86 ? 2.781 -3.787 -9.190 1.00 98.38 86 LEU A CA 1
ATOM 721 C C . LEU A 1 86 ? 3.313 -4.899 -10.096 1.00 98.38 86 LEU A C 1
ATOM 723 O O . LEU A 1 86 ? 4.393 -4.735 -10.646 1.00 98.38 86 LEU A O 1
ATOM 727 N N . ASP A 1 87 ? 2.576 -5.997 -10.272 1.00 98.19 87 ASP A N 1
ATOM 728 C CA . ASP A 1 87 ? 2.964 -7.084 -11.179 1.00 98.19 87 ASP A CA 1
ATOM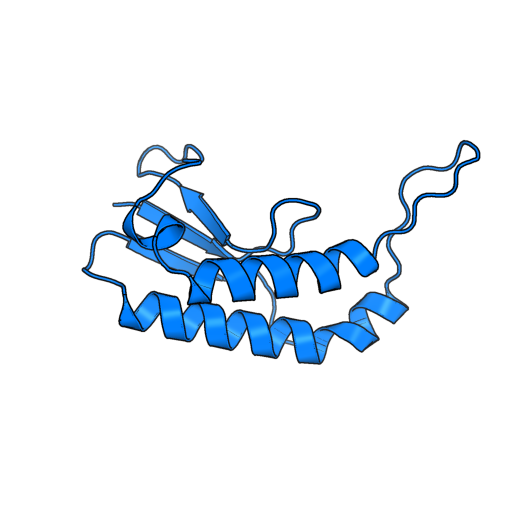 729 C C . ASP A 1 87 ? 3.025 -6.612 -12.642 1.00 98.19 87 ASP A C 1
ATOM 731 O O . ASP A 1 87 ? 4.004 -6.872 -13.336 1.00 98.19 87 ASP A O 1
ATOM 735 N N . ILE A 1 88 ? 2.032 -5.826 -13.078 1.00 98.25 88 ILE A N 1
ATOM 736 C CA . ILE A 1 88 ? 1.958 -5.270 -14.441 1.00 98.25 88 ILE A CA 1
ATOM 737 C C . ILE A 1 88 ? 3.150 -4.361 -14.761 1.00 98.25 88 ILE A C 1
ATOM 739 O O . ILE A 1 88 ? 3.682 -4.418 -15.870 1.00 98.25 88 ILE A O 1
ATOM 743 N N . ILE A 1 89 ? 3.549 -3.495 -13.825 1.00 97.88 89 ILE A N 1
ATOM 744 C CA . ILE A 1 89 ? 4.620 -2.515 -14.063 1.00 97.88 89 ILE A CA 1
ATOM 745 C C . ILE A 1 89 ? 6.016 -3.055 -13.750 1.00 97.88 89 ILE A C 1
ATOM 747 O O . ILE A 1 89 ? 6.997 -2.359 -14.006 1.00 97.88 89 ILE A O 1
ATOM 751 N N . ASN A 1 90 ? 6.132 -4.247 -13.160 1.00 97.50 90 ASN A N 1
ATOM 752 C CA . ASN A 1 90 ? 7.422 -4.774 -12.742 1.00 97.50 90 ASN A CA 1
ATOM 753 C C . ASN A 1 90 ? 8.291 -5.129 -13.955 1.00 97.50 90 ASN A C 1
ATOM 755 O O . ASN A 1 90 ? 8.060 -6.115 -14.651 1.00 97.50 90 ASN A O 1
ATOM 759 N N . ASP A 1 91 ? 9.347 -4.351 -14.165 1.00 97.00 91 ASP A N 1
ATOM 760 C CA . ASP A 1 91 ? 10.356 -4.556 -15.208 1.00 97.00 91 ASP A CA 1
ATOM 761 C C . ASP A 1 91 ? 11.530 -5.450 -14.751 1.00 97.00 91 ASP A C 1
ATOM 763 O O . ASP A 1 91 ? 12.533 -5.586 -15.453 1.00 97.00 91 ASP A O 1
ATOM 767 N N . GLY A 1 92 ? 11.423 -6.056 -13.563 1.00 97.25 92 GLY A N 1
ATOM 768 C CA . GLY A 1 92 ? 12.474 -6.843 -12.916 1.00 97.25 92 GLY A CA 1
ATOM 769 C C . GLY A 1 92 ? 13.369 -6.035 -11.970 1.00 97.25 92 GLY A C 1
ATOM 770 O O . GLY A 1 92 ? 14.266 -6.603 -11.343 1.00 97.25 92 GLY A O 1
ATOM 771 N N . SER A 1 93 ? 13.144 -4.724 -11.824 1.00 96.38 93 SER A N 1
ATOM 772 C CA . SER A 1 93 ? 13.924 -3.867 -10.918 1.00 96.38 93 SER A CA 1
ATOM 773 C C . SER A 1 93 ? 13.571 -4.035 -9.434 1.00 96.38 93 SER A C 1
ATOM 775 O O . SER A 1 93 ? 14.378 -3.654 -8.570 1.00 96.38 93 SER A O 1
ATOM 777 N N . PHE A 1 94 ? 12.413 -4.629 -9.115 1.00 97.75 94 PHE A N 1
ATOM 778 C CA . PHE A 1 94 ? 11.956 -4.826 -7.741 1.00 97.75 94 PHE A CA 1
ATOM 779 C C . PHE A 1 94 ? 11.252 -6.168 -7.489 1.00 97.75 94 PHE A C 1
ATOM 781 O O . PHE A 1 94 ? 10.764 -6.841 -8.395 1.00 97.75 94 PHE A O 1
ATOM 788 N N . CYS A 1 95 ? 11.163 -6.543 -6.212 1.00 97.50 95 CYS A N 1
ATOM 789 C CA . CYS A 1 95 ? 10.297 -7.620 -5.731 1.00 97.50 95 CYS A CA 1
ATOM 790 C C . CYS A 1 95 ? 9.276 -7.097 -4.712 1.00 97.50 95 CYS A C 1
ATOM 792 O O . CYS A 1 95 ? 9.503 -6.073 -4.065 1.00 97.50 95 CYS A O 1
ATOM 794 N N . VAL A 1 96 ? 8.157 -7.807 -4.551 1.00 97.69 96 VAL A N 1
ATOM 795 C CA . VAL A 1 96 ? 7.074 -7.425 -3.630 1.00 97.69 96 VAL A CA 1
ATOM 796 C C . VAL A 1 96 ? 7.049 -8.360 -2.421 1.00 97.69 96 VAL A C 1
ATOM 798 O O . VAL A 1 96 ? 7.144 -9.579 -2.557 1.00 97.69 96 VAL A O 1
ATOM 801 N N . LYS A 1 97 ? 6.900 -7.793 -1.221 1.00 97.06 97 LYS A N 1
ATOM 802 C CA . LYS A 1 97 ? 6.670 -8.514 0.037 1.00 97.06 97 LYS A CA 1
ATOM 803 C C . LYS A 1 97 ? 5.402 -7.985 0.696 1.00 97.06 97 LYS A C 1
ATOM 805 O O . LYS A 1 97 ? 5.391 -6.862 1.196 1.00 97.06 97 LYS A O 1
ATOM 810 N N . ASN A 1 98 ? 4.350 -8.795 0.715 1.00 95.12 98 ASN A N 1
ATOM 811 C CA . ASN A 1 98 ? 3.103 -8.443 1.385 1.00 95.12 98 ASN A CA 1
ATOM 812 C C . ASN A 1 98 ? 3.122 -8.907 2.852 1.00 95.12 98 ASN A C 1
ATOM 814 O O . ASN A 1 98 ? 3.262 -10.099 3.120 1.00 95.12 98 ASN A O 1
ATOM 818 N N . PHE A 1 99 ? 2.988 -7.969 3.792 1.00 94.75 99 PHE A N 1
ATOM 819 C CA . PHE A 1 99 ? 2.883 -8.236 5.232 1.00 94.75 99 PHE A CA 1
ATOM 820 C C . PHE A 1 99 ? 1.465 -8.015 5.775 1.00 94.75 99 PHE A C 1
ATOM 822 O O . PHE A 1 99 ? 1.217 -8.244 6.961 1.00 94.75 99 PHE A O 1
ATOM 829 N N . ILE A 1 100 ? 0.529 -7.587 4.928 1.00 90.12 100 ILE A N 1
ATOM 830 C CA . ILE A 1 100 ? -0.881 -7.456 5.276 1.00 90.12 100 ILE A CA 1
ATOM 831 C C . ILE A 1 100 ? -1.486 -8.856 5.195 1.00 90.12 100 ILE A C 1
ATOM 833 O O . ILE A 1 100 ? -1.551 -9.469 4.130 1.00 90.12 100 ILE A O 1
ATOM 837 N N . LYS A 1 101 ? -1.877 -9.399 6.350 1.00 75.31 101 LYS A N 1
ATOM 838 C CA . LYS A 1 101 ? -2.501 -10.723 6.418 1.00 75.31 101 LYS A CA 1
ATOM 839 C C . LYS A 1 101 ? -3.866 -10.659 5.746 1.00 75.31 101 LYS A C 1
ATOM 841 O O . LYS A 1 101 ? -4.646 -9.785 6.112 1.00 75.31 101 LYS A O 1
ATOM 846 N N . LEU A 1 102 ? -4.130 -11.593 4.835 1.00 61.47 102 LEU A N 1
ATOM 847 C CA . LEU A 1 102 ? -5.462 -11.965 4.354 1.00 61.47 102 LEU A CA 1
ATOM 848 C C . LEU A 1 102 ? -6.051 -12.933 5.398 1.00 61.47 102 LEU A C 1
ATOM 850 O O . LEU A 1 102 ? -5.406 -13.938 5.703 1.00 61.47 102 LEU A O 1
ATOM 854 N N . GLN A 1 103 ? -7.167 -12.572 6.032 1.00 57.59 103 GLN A N 1
ATOM 855 C CA . GLN A 1 103 ? -7.876 -13.387 7.024 1.00 57.59 103 GLN A CA 1
ATOM 856 C C . GLN A 1 103 ? -8.782 -14.405 6.344 1.00 57.59 103 GLN A C 1
ATOM 858 O O . GLN A 1 103 ? -9.406 -14.044 5.323 1.00 57.59 103 GLN A O 1
#

Sequence (103 aa):
MYTIKLMNEFLHGPIWVYDDEGFIRRKFALIDSDEELQTLNEEAKQLYDSCYSFDDGNEACKFDEEKYKQNYTQMISIIEKIMTRLDIINDGSFCVKNFIKLQ

Mean predicted aligned error: 4.05 Å